Protein AF-A0A9W4T876-F1 (afdb_monomer_lite)

Secondary structure (DSSP, 8-state):
--HHHHHHHHTT--PPPPTT--HHHHHHHHHHT-SSGGGSPPHHHHHHHH-

Radius of gyration: 12.91 Å; chains: 1; bounding box: 28×26×26 Å

pLDDT: mean 94.37, std 3.8, range [75.88, 98.0]

Foldseek 3Di:
DPPVVVVVLLVPDDDDDDPPDPVLVVVLVCQCSDPDPVSHDDPVVVVVSVD

Structure (mmCIF, N/CA/C/O backbone):
data_AF-A0A9W4T876-F1
#
_entry.id   AF-A0A9W4T876-F1
#
loop_
_atom_site.group_PDB
_atom_site.id
_atom_site.type_symbol
_atom_site.label_atom_id
_atom_site.label_alt_id
_atom_site.label_comp_id
_atom_site.label_asym_id
_atom_site.label_entity_id
_atom_site.label_seq_id
_atom_site.pdbx_PDB_ins_code
_atom_site.Cartn_x
_atom_site.Cartn_y
_atom_site.Cartn_z
_atom_site.occupancy
_atom_site.B_iso_or_equiv
_atom_site.auth_seq_id
_atom_site.auth_comp_id
_atom_site.auth_asym_id
_atom_site.auth_atom_id
_atom_site.pdbx_PDB_model_num
ATOM 1 N N . HIS A 1 1 ? 5.316 -19.084 -10.893 1.00 80.62 1 HIS A N 1
ATOM 2 C CA . HIS A 1 1 ? 5.227 -17.640 -10.598 1.00 80.62 1 HIS A CA 1
ATOM 3 C C . HIS A 1 1 ? 5.829 -16.876 -11.766 1.00 80.62 1 HIS A C 1
ATOM 5 O O . HIS A 1 1 ? 6.819 -17.344 -12.311 1.00 80.62 1 HIS A O 1
ATOM 11 N N . ASP A 1 2 ? 5.230 -15.752 -12.161 1.00 97.06 2 ASP A N 1
ATOM 12 C CA . ASP A 1 2 ? 5.766 -14.878 -13.212 1.00 97.06 2 ASP A CA 1
ATOM 13 C C . ASP A 1 2 ? 6.844 -13.963 -12.610 1.00 97.06 2 ASP A C 1
ATOM 15 O O . ASP A 1 2 ? 6.545 -13.010 -11.889 1.00 97.06 2 ASP A O 1
ATOM 19 N N . PHE A 1 3 ? 8.109 -14.298 -12.872 1.00 97.25 3 PHE A N 1
ATOM 20 C CA . PHE A 1 3 ? 9.262 -13.579 -12.331 1.00 97.25 3 PHE A CA 1
ATOM 21 C C . PHE A 1 3 ? 9.322 -12.121 -12.803 1.00 97.25 3 PHE A C 1
ATOM 23 O O . PHE A 1 3 ? 9.643 -11.227 -12.016 1.00 97.25 3 PHE A O 1
ATOM 30 N N . GLN A 1 4 ? 8.969 -11.866 -14.066 1.00 98.00 4 GLN A N 1
ATOM 31 C CA . GLN A 1 4 ? 8.992 -10.519 -14.625 1.00 98.00 4 GLN A CA 1
ATOM 32 C C . GLN A 1 4 ? 7.945 -9.641 -13.940 1.00 98.00 4 GLN A C 1
ATOM 34 O O . GLN A 1 4 ? 8.232 -8.509 -13.548 1.00 98.00 4 GLN A O 1
ATOM 39 N N . LEU A 1 5 ? 6.750 -10.189 -13.717 1.00 96.75 5 LEU A N 1
ATOM 40 C CA . LEU A 1 5 ? 5.699 -9.498 -12.984 1.00 96.75 5 LEU A CA 1
ATOM 41 C C . LEU A 1 5 ? 6.118 -9.175 -11.543 1.00 96.75 5 LEU A C 1
ATOM 43 O O . LEU A 1 5 ? 5.883 -8.058 -11.080 1.00 96.75 5 LEU A O 1
ATOM 47 N N . SER A 1 6 ? 6.755 -10.116 -10.839 1.00 96.06 6 SER A N 1
ATOM 48 C CA . SER A 1 6 ? 7.260 -9.882 -9.481 1.00 96.06 6 SER A CA 1
ATOM 49 C C . SER A 1 6 ? 8.263 -8.725 -9.434 1.00 96.06 6 SER A C 1
ATOM 51 O O . SER A 1 6 ? 8.117 -7.829 -8.600 1.00 96.06 6 SER A O 1
ATOM 53 N N . LEU A 1 7 ? 9.230 -8.694 -10.359 1.00 96.88 7 LEU A N 1
ATOM 54 C CA . LEU A 1 7 ? 10.196 -7.596 -10.464 1.00 96.88 7 LEU A CA 1
ATOM 55 C C . LEU A 1 7 ? 9.518 -6.256 -10.752 1.00 96.88 7 LEU A C 1
ATOM 57 O O . LEU A 1 7 ? 9.855 -5.246 -10.132 1.00 96.88 7 LEU A O 1
ATOM 61 N N . ASP A 1 8 ? 8.549 -6.233 -11.663 1.00 97.19 8 ASP A N 1
ATOM 62 C CA . ASP A 1 8 ? 7.831 -5.008 -11.983 1.00 97.19 8 ASP A CA 1
ATOM 63 C C . ASP A 1 8 ? 7.055 -4.466 -10.767 1.00 97.19 8 ASP A C 1
ATOM 65 O O . ASP A 1 8 ? 7.040 -3.257 -10.530 1.00 97.19 8 ASP A O 1
ATOM 69 N N . ILE A 1 9 ? 6.422 -5.337 -9.968 1.00 95.50 9 ILE A N 1
ATOM 70 C CA . ILE A 1 9 ? 5.698 -4.944 -8.744 1.00 95.50 9 ILE A CA 1
ATOM 71 C C . ILE A 1 9 ? 6.660 -4.324 -7.724 1.00 95.50 9 ILE A C 1
ATOM 73 O O . ILE A 1 9 ? 6.335 -3.282 -7.138 1.00 95.50 9 ILE A O 1
ATOM 77 N N . CYS A 1 10 ? 7.850 -4.912 -7.550 1.00 93.62 10 CYS A N 1
ATOM 78 C CA . CYS A 1 10 ? 8.921 -4.356 -6.718 1.00 93.62 10 CYS A CA 1
ATOM 79 C C . CYS A 1 10 ? 9.405 -2.989 -7.228 1.00 93.62 10 CYS A C 1
ATOM 81 O O . CYS A 1 10 ? 9.714 -2.116 -6.423 1.00 93.62 10 C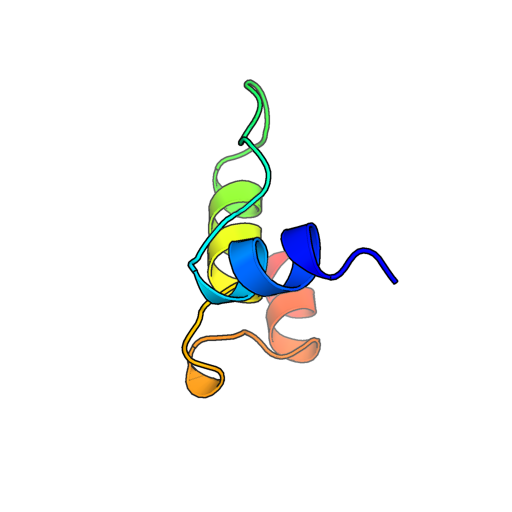YS A O 1
ATOM 83 N N . LYS A 1 11 ? 9.398 -2.767 -8.550 1.00 95.31 11 LYS A N 1
ATOM 84 C CA . LYS A 1 11 ? 9.695 -1.469 -9.188 1.00 95.31 11 LYS A CA 1
ATOM 85 C C . LYS A 1 11 ? 8.528 -0.474 -9.152 1.00 95.31 11 LYS A C 1
ATOM 87 O O . LYS A 1 11 ? 8.643 0.623 -9.688 1.00 95.31 11 LYS A O 1
ATOM 92 N N . GLY A 1 12 ? 7.406 -0.829 -8.525 1.00 94.75 12 GLY A N 1
ATOM 93 C CA . GLY A 1 12 ? 6.266 0.070 -8.346 1.00 94.75 12 GLY A CA 1
ATOM 94 C C . GLY A 1 12 ? 5.143 -0.097 -9.369 1.00 94.75 12 GLY A C 1
ATOM 95 O O . GLY A 1 12 ? 4.205 0.698 -9.351 1.00 94.75 12 GLY A O 1
ATOM 96 N N . LYS A 1 13 ? 5.161 -1.132 -10.222 1.00 96.25 13 LYS A N 1
ATOM 97 C CA . LYS A 1 13 ? 4.009 -1.457 -11.080 1.00 96.25 13 LYS A CA 1
ATOM 98 C C . LYS A 1 13 ? 2.782 -1.693 -10.208 1.00 96.25 13 LYS A C 1
ATOM 100 O O . LYS A 1 13 ? 2.823 -2.472 -9.252 1.00 96.25 13 LYS A O 1
ATOM 105 N N . ARG A 1 14 ? 1.690 -1.006 -10.539 1.00 96.00 14 ARG A N 1
ATOM 106 C CA . ARG A 1 14 ? 0.383 -1.127 -9.891 1.00 96.00 14 ARG A CA 1
ATOM 107 C C . ARG A 1 14 ? -0.722 -1.226 -10.948 1.00 96.00 14 ARG A C 1
ATOM 109 O O . ARG A 1 14 ? -0.540 -0.720 -12.058 1.00 96.00 14 ARG A O 1
ATOM 116 N N . PRO A 1 15 ? -1.851 -1.882 -10.630 1.00 94.62 15 PRO A N 1
ATOM 117 C CA . PRO A 1 15 ? -3.052 -1.855 -11.455 1.00 94.62 15 PRO A CA 1
ATOM 118 C C . PRO A 1 15 ? -3.448 -0.444 -11.907 1.00 94.62 15 PRO A C 1
ATOM 120 O O . PRO A 1 15 ? -3.338 0.521 -11.149 1.00 94.62 15 PRO A O 1
ATOM 123 N N . LYS A 1 16 ? -3.951 -0.335 -13.141 1.00 95.12 16 LYS A N 1
ATOM 124 C CA . LYS A 1 16 ? -4.535 0.910 -13.651 1.00 95.12 16 LYS A CA 1
ATOM 125 C C . LYS A 1 16 ? -5.811 1.227 -12.871 1.00 95.12 16 LYS A C 1
ATOM 127 O O . LYS A 1 16 ? -6.650 0.352 -12.677 1.00 95.12 16 LYS A O 1
ATOM 132 N N . ILE A 1 17 ? -5.968 2.483 -12.470 1.00 94.75 17 ILE A N 1
ATOM 133 C CA . ILE A 1 17 ? -7.211 2.968 -11.870 1.00 94.75 17 ILE A CA 1
ATOM 134 C C . ILE A 1 17 ? -8.199 3.231 -13.007 1.00 94.75 17 ILE A C 1
ATOM 136 O O . ILE A 1 17 ? -7.917 4.027 -13.904 1.00 94.75 17 ILE A O 1
ATOM 140 N N . ILE A 1 18 ? -9.335 2.537 -12.991 1.00 93.62 18 ILE A N 1
ATOM 141 C CA . ILE A 1 18 ? -10.414 2.738 -13.962 1.00 93.62 18 ILE A CA 1
ATOM 142 C C . ILE A 1 18 ? -11.318 3.900 -13.533 1.00 93.62 18 ILE A C 1
ATOM 144 O O . ILE A 1 18 ? -11.397 4.249 -12.354 1.00 93.62 18 ILE A O 1
ATOM 148 N N . LYS A 1 19 ? -12.002 4.508 -14.507 1.00 88.62 19 LYS A N 1
ATOM 149 C CA . LYS A 1 19 ? -13.005 5.550 -14.246 1.00 88.62 19 LYS A CA 1
ATOM 150 C C . LYS A 1 19 ? -14.179 4.956 -13.447 1.00 88.62 19 LYS A C 1
ATOM 152 O O . LYS A 1 19 ? -14.443 3.761 -13.548 1.00 88.62 19 LYS A O 1
ATOM 157 N N . ASN A 1 20 ? -14.884 5.798 -12.690 1.00 93.19 20 ASN A N 1
ATOM 158 C CA . ASN A 1 20 ? -16.069 5.463 -11.878 1.00 93.19 20 ASN A CA 1
ATOM 159 C C . ASN A 1 20 ? -15.816 4.693 -10.567 1.00 93.19 20 ASN A C 1
ATOM 161 O O . ASN A 1 20 ? -16.769 4.228 -9.948 1.00 93.19 20 ASN A O 1
ATOM 165 N N . ILE A 1 21 ? -14.569 4.587 -10.100 1.00 94.38 21 ILE A N 1
ATOM 166 C CA . ILE A 1 21 ? -14.297 4.140 -8.725 1.00 94.38 21 ILE A CA 1
ATOM 167 C C . ILE A 1 21 ? -14.391 5.356 -7.788 1.00 94.38 21 ILE A C 1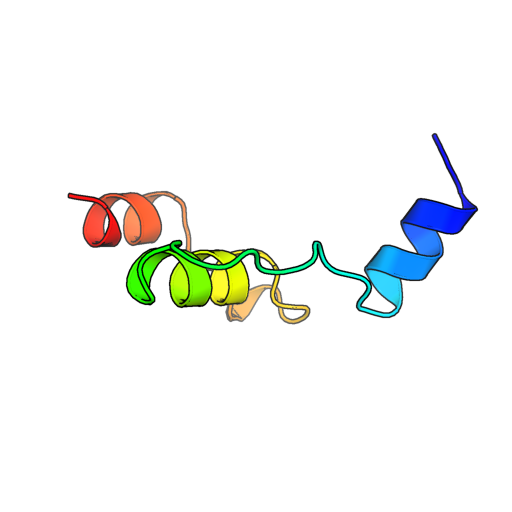
ATOM 169 O O . ILE A 1 21 ? -13.747 6.370 -8.071 1.00 94.38 21 ILE A O 1
ATOM 173 N N . PRO A 1 22 ? -15.137 5.283 -6.669 1.00 94.38 22 PRO A N 1
ATOM 174 C CA . PRO A 1 22 ? -15.144 6.348 -5.671 1.00 94.38 22 PRO A CA 1
ATOM 175 C C . PRO A 1 22 ? -13.735 6.650 -5.145 1.00 94.38 22 PRO A C 1
ATOM 177 O O . PRO A 1 22 ? -12.953 5.736 -4.869 1.00 94.38 22 PRO A O 1
ATOM 180 N N . GLN A 1 23 ? -13.422 7.934 -4.954 1.00 93.62 23 GLN A N 1
ATOM 181 C CA . GLN A 1 23 ? -12.081 8.379 -4.559 1.00 93.62 23 GLN A CA 1
ATOM 182 C C . GLN A 1 23 ? -11.596 7.720 -3.256 1.00 93.62 23 GLN A C 1
ATOM 184 O O . GLN A 1 23 ? -10.433 7.334 -3.164 1.00 93.62 23 GLN A O 1
ATOM 189 N N . CYS A 1 24 ? -12.496 7.478 -2.298 1.00 92.62 24 CYS A N 1
ATOM 190 C CA . CYS A 1 24 ? -12.170 6.801 -1.041 1.00 92.62 24 CYS A CA 1
ATOM 191 C C . CYS A 1 24 ? -11.587 5.390 -1.246 1.00 92.62 24 CYS A C 1
ATOM 193 O O . CYS A 1 24 ? -10.640 5.012 -0.556 1.00 92.62 24 CYS A O 1
ATOM 195 N N . TYR A 1 25 ? -12.082 4.627 -2.227 1.00 93.62 25 TYR A N 1
ATOM 196 C CA . TYR A 1 25 ? -11.535 3.310 -2.555 1.00 93.62 25 TYR A CA 1
ATOM 197 C C . TYR A 1 25 ? -10.189 3.416 -3.270 1.00 93.62 25 TYR A C 1
ATOM 199 O O . TYR A 1 25 ? -9.298 2.609 -3.009 1.00 93.62 25 TYR A O 1
ATOM 207 N N . ILE A 1 26 ? -10.004 4.428 -4.124 1.00 95.06 26 ILE A N 1
ATOM 208 C CA . ILE A 1 26 ? -8.716 4.697 -4.779 1.00 95.06 26 ILE A CA 1
ATOM 209 C C . ILE A 1 26 ? -7.646 5.014 -3.730 1.00 95.06 26 ILE A C 1
ATOM 211 O O . ILE A 1 26 ? -6.547 4.455 -3.775 1.00 95.06 26 ILE A O 1
ATOM 215 N N . ASP A 1 27 ? -7.963 5.885 -2.777 1.00 94.38 27 ASP A N 1
ATOM 216 C CA . ASP A 1 27 ? -7.041 6.294 -1.719 1.00 94.38 27 ASP A CA 1
ATOM 217 C C . ASP A 1 27 ? -6.721 5.128 -0.781 1.00 94.38 27 ASP A C 1
ATOM 219 O O . ASP A 1 27 ? -5.557 4.906 -0.433 1.00 94.38 27 ASP A O 1
ATOM 223 N N . LEU A 1 28 ? -7.727 4.314 -0.447 1.00 95.44 28 LEU A N 1
ATOM 224 C CA . LEU A 1 28 ? -7.545 3.101 0.342 1.00 95.44 28 LEU A CA 1
ATOM 225 C C . LEU A 1 28 ? -6.640 2.087 -0.370 1.00 95.44 28 LEU A C 1
ATOM 227 O O . LEU A 1 28 ? -5.664 1.627 0.222 1.00 95.44 28 LEU A O 1
ATOM 231 N N . MET A 1 29 ? -6.902 1.779 -1.647 1.00 95.06 29 MET A N 1
ATOM 232 C CA . MET A 1 29 ? -6.038 0.906 -2.454 1.00 95.06 29 MET A CA 1
ATOM 233 C C . MET A 1 29 ? -4.601 1.434 -2.485 1.00 95.06 29 MET A C 1
ATOM 235 O O . MET A 1 29 ? -3.654 0.664 -2.299 1.00 95.06 29 MET A O 1
ATOM 239 N N . LYS A 1 30 ? -4.441 2.757 -2.643 1.00 95.00 30 LYS A N 1
ATOM 240 C CA . LYS A 1 30 ? -3.132 3.412 -2.630 1.00 95.00 30 LYS A CA 1
ATOM 241 C C . LYS A 1 30 ? -2.383 3.248 -1.315 1.00 95.00 30 LYS A C 1
ATOM 243 O O . LYS A 1 30 ? -1.174 3.012 -1.324 1.00 95.00 30 LYS A O 1
ATOM 248 N N . LYS A 1 31 ? -3.095 3.332 -0.194 1.00 95.88 31 LYS A N 1
ATOM 249 C CA . LYS A 1 31 ? -2.533 3.105 1.139 1.00 95.88 31 LYS A CA 1
ATOM 250 C C . LYS A 1 31 ? -2.132 1.636 1.332 1.00 95.88 31 LYS A C 1
ATOM 252 O O . LYS A 1 31 ? -1.041 1.361 1.824 1.00 95.88 31 LYS A O 1
ATOM 257 N N . CYS A 1 32 ? -2.963 0.694 0.884 1.00 96.31 32 CYS A N 1
ATOM 258 C CA . CYS A 1 32 ? -2.730 -0.749 1.024 1.00 96.31 32 CYS A CA 1
ATOM 259 C C . CYS A 1 32 ? -1.475 -1.250 0.296 1.00 96.31 32 CYS A C 1
ATOM 261 O O . CYS A 1 32 ? -0.758 -2.100 0.820 1.00 96.31 32 CYS A O 1
ATOM 263 N N . TRP A 1 33 ? -1.175 -0.726 -0.895 1.00 95.06 33 TRP A N 1
ATOM 264 C CA . TRP A 1 33 ? -0.031 -1.177 -1.697 1.00 95.06 33 TRP A CA 1
ATOM 265 C C . TRP A 1 33 ? 1.216 -0.281 -1.574 1.00 95.06 33 TRP A C 1
ATOM 267 O O . TRP A 1 33 ? 2.060 -0.263 -2.481 1.00 95.06 33 TRP A O 1
ATOM 277 N N . ASN A 1 34 ? 1.317 0.504 -0.494 1.00 95.56 34 ASN A N 1
ATOM 278 C CA . ASN A 1 34 ? 2.459 1.385 -0.246 1.00 95.56 34 ASN A CA 1
ATOM 279 C C . ASN A 1 34 ? 3.767 0.571 -0.181 1.00 95.56 34 ASN A C 1
ATOM 281 O O . ASN A 1 34 ? 3.775 -0.570 0.288 1.00 95.56 34 ASN A O 1
ATOM 285 N N . MET A 1 35 ? 4.867 1.128 -0.688 1.00 93.12 35 MET A N 1
ATOM 286 C CA . MET A 1 35 ? 6.181 0.477 -0.618 1.00 93.12 35 MET A CA 1
ATOM 287 C C . MET A 1 35 ? 6.691 0.399 0.822 1.00 93.12 35 MET A C 1
ATOM 289 O O . MET A 1 35 ? 7.278 -0.606 1.207 1.00 93.12 35 MET A O 1
ATOM 293 N N . ASP A 1 36 ? 6.408 1.428 1.617 1.00 94.69 36 ASP A N 1
ATOM 294 C CA . ASP A 1 36 ? 6.700 1.445 3.042 1.00 94.69 36 ASP A CA 1
ATOM 295 C C . ASP A 1 36 ? 5.645 0.626 3.795 1.00 94.69 36 ASP A C 1
ATOM 297 O O . ASP A 1 36 ? 4.450 0.943 3.769 1.00 94.69 36 ASP A O 1
ATOM 301 N N . LEU A 1 37 ? 6.094 -0.439 4.461 1.00 93.88 37 LEU A N 1
ATOM 302 C CA . LEU A 1 37 ? 5.233 -1.340 5.223 1.00 93.88 37 LEU A CA 1
ATOM 303 C C . LEU A 1 37 ? 4.522 -0.618 6.371 1.00 93.88 37 LEU A C 1
ATOM 305 O O . LEU A 1 37 ? 3.372 -0.942 6.653 1.00 93.88 37 LEU A O 1
ATOM 309 N N . LEU A 1 38 ? 5.157 0.390 6.977 1.00 96.06 38 LEU A N 1
ATOM 310 C CA . LEU A 1 38 ? 4.592 1.147 8.098 1.00 96.06 38 LEU A CA 1
ATOM 311 C C . LEU A 1 38 ? 3.459 2.083 7.664 1.00 96.06 38 LEU A C 1
ATOM 313 O O . LEU A 1 38 ? 2.637 2.487 8.482 1.00 96.06 38 LEU A O 1
ATOM 317 N N . LYS A 1 39 ? 3.384 2.420 6.371 1.00 96.06 39 LYS A N 1
ATOM 318 C CA . LYS A 1 39 ? 2.305 3.246 5.808 1.00 96.06 39 LYS A CA 1
ATOM 319 C C . LYS A 1 39 ? 1.085 2.427 5.393 1.00 96.06 39 LYS A C 1
ATOM 321 O O .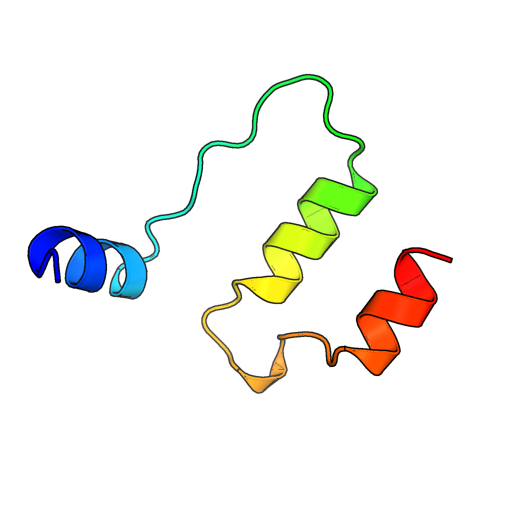 LYS A 1 39 ? 0.057 3.017 5.043 1.00 96.06 39 LYS A O 1
ATOM 326 N N . ARG A 1 40 ? 1.183 1.093 5.398 1.00 97.69 40 ARG A N 1
ATOM 327 C CA . ARG A 1 40 ? 0.061 0.214 5.060 1.00 97.69 40 ARG A CA 1
ATOM 328 C C . ARG A 1 40 ? -0.918 0.153 6.231 1.00 97.69 40 ARG A C 1
ATOM 330 O O . ARG A 1 40 ? -0.484 0.045 7.374 1.00 97.69 40 ARG A O 1
ATOM 337 N N . PRO A 1 41 ? -2.231 0.202 5.967 1.00 97.31 41 PRO A N 1
ATOM 338 C CA . PRO A 1 41 ? -3.214 0.061 7.018 1.00 97.31 41 PRO A CA 1
ATOM 339 C C . PRO A 1 41 ? -3.304 -1.402 7.459 1.00 97.31 41 PRO A C 1
ATOM 341 O O . PRO A 1 41 ? -3.199 -2.335 6.659 1.00 97.31 41 PRO A O 1
ATOM 344 N N . THR A 1 42 ? -3.567 -1.595 8.740 1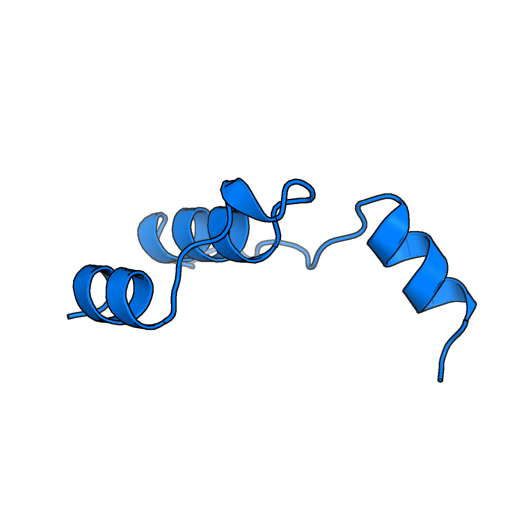.00 97.12 42 THR A N 1
ATOM 345 C CA . THR A 1 42 ? -3.987 -2.876 9.301 1.00 97.12 42 THR A CA 1
ATOM 346 C C . THR A 1 42 ? -5.406 -3.218 8.850 1.00 97.12 42 THR A C 1
ATOM 348 O O . THR A 1 42 ? -6.219 -2.342 8.546 1.00 97.12 42 THR A O 1
ATOM 351 N N . VAL A 1 43 ? -5.764 -4.503 8.888 1.00 96.06 43 VAL A N 1
ATOM 352 C CA . VAL A 1 43 ? -7.143 -4.952 8.608 1.00 96.06 43 VAL A CA 1
ATOM 353 C C . VAL A 1 43 ? -8.161 -4.268 9.534 1.00 96.06 43 VAL A C 1
ATOM 355 O O . VAL A 1 43 ? -9.282 -3.976 9.120 1.00 96.06 43 VAL A O 1
ATOM 358 N N . ILE A 1 44 ? -7.764 -3.955 10.772 1.00 97.19 44 ILE A N 1
ATOM 359 C CA . ILE A 1 44 ? -8.607 -3.250 11.744 1.00 97.19 44 ILE A C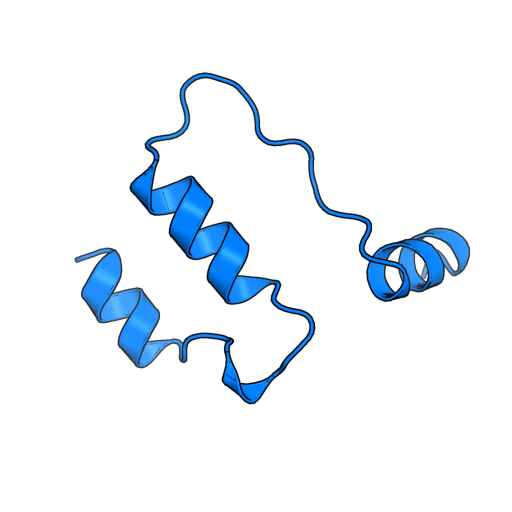A 1
ATOM 360 C C . ILE A 1 44 ? -8.894 -1.817 11.277 1.00 97.19 44 ILE A C 1
ATOM 362 O O . ILE A 1 44 ? -10.041 -1.378 11.341 1.00 97.19 44 ILE A O 1
ATOM 366 N N . GLU A 1 45 ? -7.887 -1.092 10.786 1.00 95.62 45 GLU A N 1
ATOM 367 C CA . GLU A 1 45 ? -8.071 0.254 10.230 1.00 95.62 45 GLU A CA 1
ATOM 368 C C . GLU A 1 45 ? -8.906 0.226 8.949 1.00 95.62 45 GLU A C 1
ATOM 370 O O . GLU A 1 45 ? -9.821 1.033 8.810 1.00 95.62 45 GLU A O 1
ATOM 375 N N . ILE A 1 46 ? -8.667 -0.737 8.053 1.00 96.25 46 ILE A N 1
ATOM 376 C CA . ILE A 1 46 ? -9.472 -0.913 6.833 1.00 96.25 46 ILE A CA 1
ATOM 377 C C . ILE A 1 46 ? -10.951 -1.112 7.191 1.00 96.25 46 ILE A C 1
ATOM 379 O O . ILE A 1 46 ? -11.822 -0.450 6.630 1.00 96.25 46 ILE A O 1
ATOM 383 N N . LYS A 1 47 ? -11.245 -1.973 8.174 1.00 95.38 47 LYS A N 1
ATOM 384 C CA . LYS A 1 47 ? -12.615 -2.225 8.647 1.00 95.38 47 LYS A CA 1
ATOM 385 C C . LYS A 1 47 ? -13.293 -0.969 9.204 1.00 95.38 47 LYS A C 1
ATOM 387 O O . LYS A 1 47 ? -14.513 -0.890 9.153 1.00 95.38 47 LYS A O 1
ATOM 392 N N . LYS A 1 48 ? -12.536 -0.009 9.743 1.00 93.12 48 LYS A N 1
ATOM 393 C CA . LYS A 1 48 ? -13.073 1.286 10.198 1.00 93.12 48 LYS A CA 1
ATOM 394 C C . LYS A 1 48 ? -13.343 2.256 9.044 1.00 93.12 48 LYS A C 1
ATOM 396 O O . LYS A 1 48 ? -14.185 3.121 9.205 1.00 93.12 48 LYS A O 1
ATOM 401 N N . ILE A 1 49 ? -12.632 2.123 7.921 1.00 90.56 49 ILE A N 1
ATOM 402 C CA . ILE A 1 49 ? -12.770 2.995 6.741 1.00 90.56 49 ILE A CA 1
ATOM 403 C C . ILE A 1 49 ?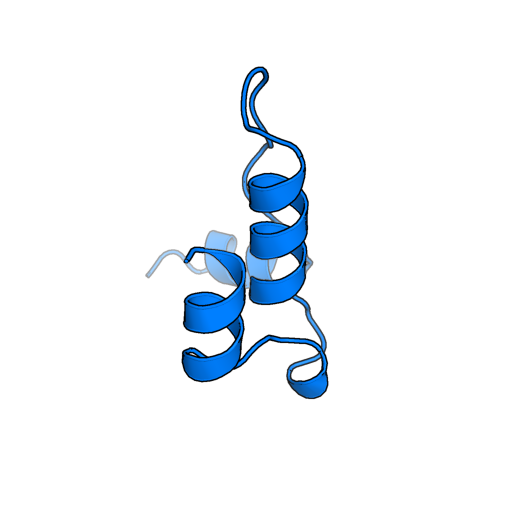 -13.950 2.572 5.852 1.00 90.56 49 ILE A C 1
ATOM 405 O O . ILE A 1 49 ? -14.585 3.425 5.246 1.00 90.56 49 ILE A O 1
ATOM 409 N N . ILE A 1 50 ? -14.212 1.265 5.736 1.00 89.25 50 ILE A N 1
ATOM 410 C CA . ILE A 1 50 ? -15.251 0.709 4.841 1.00 89.25 50 ILE A CA 1
ATOM 411 C C . ILE A 1 50 ? -16.636 0.628 5.517 1.00 89.25 50 ILE A C 1
ATOM 413 O O . ILE A 1 50 ? -17.642 0.448 4.835 1.00 89.25 50 ILE A O 1
ATOM 417 N N . LYS A 1 51 ? -16.690 0.720 6.848 1.00 75.88 51 LYS A N 1
ATOM 418 C CA . LYS A 1 51 ? -17.941 0.721 7.617 1.00 75.88 51 LYS A CA 1
ATOM 419 C C . LYS A 1 51 ? -18.664 2.055 7.522 1.00 75.88 51 LYS A C 1
ATOM 421 O O . LYS A 1 51 ? -19.910 1.995 7.488 1.00 75.88 51 LYS A O 1
#

InterPro domains:
  IPR011009 Protein kinase-like domain superfamily [SSF56112] (4-49)

Organism: NCBI:txid1117311

Sequence (51 aa):
HDFQLSLDICKGKRPKIIKNIPQCYIDLMKKCWNMDLLKRPTVIEIKKIIK